Protein AF-A0A537EAM1-F1 (afdb_monomer)

Mean predicted aligned error: 13.0 Å

Radius of gyration: 18.08 Å; Cα contacts (8 Å, |Δi|>4): 143; chains: 1; bounding box: 55×41×39 Å

Sequence (142 aa):
MLQTSVRSLTVRDRILLHLATFELYETDHWSPTQVSQKGIAKAVGILQRHVPQYVRPMITEGLVEEHSSYIQGGKQHQKVYFLTSKGRVAAGWMRDNPKSQSSNKGNDHYGSAHATNAKTTAISAKKIRYTSRRAERASILR

Solvent-accessible surface area (backbone atoms only — not comparable to full-atom values): 8871 Å² total; per-residue (Å²): 133,90,81,71,68,74,86,51,52,49,68,63,54,42,47,43,54,55,39,68,74,48,69,85,48,75,83,48,88,47,32,62,54,57,39,19,47,66,27,41,13,66,74,55,73,50,60,46,89,52,37,62,71,54,49,51,58,35,36,76,73,48,28,31,47,80,48,79,36,33,30,70,97,52,95,54,72,39,62,31,47,44,56,31,76,61,23,44,52,54,34,50,52,50,70,77,38,64,78,70,42,66,78,70,92,82,68,91,76,86,80,73,88,80,84,84,80,87,87,83,92,75,77,76,77,72,70,70,73,76,64,60,71,69,55,62,64,68,69,75,78,120

Foldseek 3Di:
DDPLPLVLADLLLQLLLQLLVQQVQPPPQEGEPLQALVNSCVRSVHDSVCSCVNVVVCVVVQQKDWDFHHYVVHPGTGIGIHGDPNSNVVNVVCVVCVVVSHPDPDPPPPPDDDDDDDDDPDPPPPVPPPPPPVVVVVPVPD

Nearest PDB structures (foldseek):
  4em0-assembly1_B  TM=7.974E-01  e=2.196E-02  Staphylococcus aureus subsp. aureus MRSA252
  4zzl-assembly1_A  TM=6.398E-01  e=2.993E-02  Pseudomonas aeruginosa
  3r0a-assembly1_A  TM=4.994E-01  e=2.196E-02  Methanosarcina mazei
  6xjf-assembly3_C  TM=6.730E-01  e=1.694E-01  Pyrococcus furiosus DSM 3638
  4pql-assembly1_A  TM=4.985E-01  e=1.243E-01  Staphylococcus aureus

Structure (mmCIF, N/CA/C/O backbone):
data_AF-A0A537EAM1-F1
#
_entry.id   AF-A0A537EAM1-F1
#
loop_
_atom_site.group_PDB
_atom_site.id
_atom_site.type_symbol
_atom_site.label_atom_id
_atom_site.label_alt_id
_atom_site.label_comp_id
_atom_site.label_asym_id
_atom_site.label_entity_id
_atom_site.label_seq_id
_atom_site.pdbx_PDB_ins_code
_atom_site.Cartn_x
_atom_site.Cartn_y
_atom_site.Cartn_z
_atom_site.occupancy
_atom_site.B_iso_or_equiv
_atom_site.auth_seq_id
_atom_site.auth_comp_id
_atom_site.auth_asym_id
_atom_site.auth_atom_id
_atom_site.pdbx_PDB_model_num
ATOM 1 N N . MET A 1 1 ? -24.307 4.480 -13.959 1.00 30.66 1 MET A N 1
ATOM 2 C CA . MET A 1 1 ? -23.046 5.237 -13.786 1.00 30.66 1 MET A CA 1
ATOM 3 C C . MET A 1 1 ? -22.742 5.320 -12.296 1.00 30.66 1 MET A C 1
ATOM 5 O O . MET A 1 1 ? -23.463 6.005 -11.585 1.00 30.66 1 MET A O 1
ATOM 9 N N . LEU A 1 2 ? -21.761 4.565 -11.795 1.00 36.16 2 LEU A N 1
ATOM 10 C CA . LEU A 1 2 ? -21.419 4.541 -10.367 1.00 36.16 2 LEU A CA 1
ATOM 11 C C . LEU A 1 2 ? -20.526 5.743 -10.023 1.00 36.16 2 LEU A C 1
ATOM 13 O O . LEU A 1 2 ? -19.305 5.657 -10.093 1.00 36.16 2 LEU A O 1
ATOM 17 N N . GLN A 1 3 ? -21.132 6.876 -9.662 1.00 39.78 3 GLN A N 1
ATOM 18 C CA . GLN A 1 3 ? -20.435 7.947 -8.941 1.00 39.78 3 GLN A CA 1
ATOM 19 C C . GLN A 1 3 ? -20.462 7.627 -7.442 1.00 39.78 3 GLN A C 1
ATOM 21 O O . GLN A 1 3 ? -21.157 8.264 -6.655 1.00 39.78 3 GLN A O 1
ATOM 26 N N . THR A 1 4 ? -19.720 6.599 -7.033 1.00 46.31 4 THR A N 1
ATOM 27 C CA . THR A 1 4 ? -19.464 6.350 -5.613 1.00 46.31 4 THR A CA 1
ATOM 28 C C . THR A 1 4 ? -18.435 7.383 -5.177 1.00 46.31 4 THR A C 1
ATOM 30 O O . THR A 1 4 ? -17.289 7.360 -5.624 1.00 46.31 4 THR A O 1
ATOM 33 N N . SER A 1 5 ? -18.868 8.371 -4.399 1.00 50.50 5 SER A N 1
ATOM 34 C CA . SER A 1 5 ? -18.034 9.498 -3.986 1.00 50.50 5 SER A CA 1
ATOM 35 C C . SER A 1 5 ? -16.786 8.995 -3.248 1.00 50.50 5 SER A C 1
ATOM 37 O O . SER A 1 5 ? -16.840 8.666 -2.068 1.00 50.50 5 SER A O 1
ATOM 39 N N . VAL A 1 6 ? -15.639 8.982 -3.939 1.00 52.88 6 VAL A N 1
ATOM 40 C CA . VAL A 1 6 ? -14.291 8.631 -3.433 1.00 52.88 6 VAL A CA 1
ATOM 41 C C . VAL A 1 6 ? -13.914 9.421 -2.161 1.00 52.88 6 VAL A C 1
ATOM 43 O O . VAL A 1 6 ? -12.951 9.095 -1.472 1.00 52.88 6 VAL A O 1
ATOM 46 N N . ARG A 1 7 ? -14.692 10.457 -1.818 1.00 55.09 7 ARG A N 1
ATOM 47 C CA . ARG A 1 7 ? -14.477 11.371 -0.696 1.00 55.09 7 ARG A CA 1
ATOM 48 C C . ARG A 1 7 ? -14.783 10.809 0.696 1.00 55.09 7 ARG A C 1
ATOM 50 O O . ARG A 1 7 ? -14.433 11.488 1.655 1.00 55.09 7 ARG A O 1
ATOM 57 N N . SER A 1 8 ? -15.388 9.627 0.843 1.00 73.75 8 SER A N 1
ATOM 58 C CA . SER A 1 8 ? -15.602 9.024 2.177 1.00 73.75 8 SER A CA 1
ATOM 59 C C . SER A 1 8 ? -14.558 7.974 2.573 1.00 73.75 8 SER A C 1
ATOM 61 O O . SER A 1 8 ? -14.439 7.650 3.750 1.00 73.75 8 SER A O 1
ATOM 63 N N . LEU A 1 9 ? -13.788 7.462 1.612 1.00 84.62 9 LEU A N 1
ATOM 64 C CA . LEU A 1 9 ? -12.843 6.367 1.812 1.00 84.62 9 LEU A CA 1
ATOM 65 C C . LEU A 1 9 ? -11.614 6.780 2.625 1.00 84.62 9 LEU A C 1
ATOM 67 O O . LEU A 1 9 ? -10.975 7.782 2.296 1.00 84.62 9 LEU A O 1
ATOM 71 N N . THR A 1 10 ? -11.198 5.957 3.594 1.00 90.88 10 THR A N 1
ATOM 72 C CA . THR A 1 10 ? -9.913 6.157 4.285 1.00 90.88 10 THR A CA 1
ATOM 73 C C . THR A 1 10 ? -8.739 5.952 3.320 1.00 90.88 10 THR A C 1
ATOM 75 O O . THR A 1 10 ? -8.869 5.293 2.285 1.00 90.88 10 THR A O 1
ATOM 78 N N . VAL A 1 11 ? -7.555 6.491 3.636 1.00 92.19 11 VAL A N 1
ATOM 79 C CA . VAL A 1 11 ? -6.350 6.282 2.803 1.00 92.19 11 VAL A CA 1
ATOM 80 C C . VAL A 1 11 ? -6.055 4.790 2.628 1.00 92.19 11 VAL A C 1
ATOM 82 O O . VAL A 1 11 ? -5.775 4.337 1.520 1.00 92.19 11 VAL A O 1
ATOM 85 N N . ARG A 1 12 ? -6.155 4.027 3.718 1.00 94.50 12 ARG A N 1
ATOM 86 C CA . ARG A 1 12 ? -5.953 2.578 3.741 1.00 94.50 12 ARG A CA 1
ATOM 87 C C . ARG A 1 12 ? -6.890 1.862 2.769 1.00 94.50 12 ARG A C 1
ATOM 89 O O . ARG A 1 12 ? -6.443 1.025 1.989 1.00 94.50 12 ARG A O 1
ATOM 96 N N . ASP A 1 13 ? -8.164 2.228 2.790 1.00 93.88 13 ASP A N 1
ATOM 97 C CA . ASP A 1 13 ? -9.175 1.629 1.928 1.00 93.88 13 ASP A CA 1
ATOM 98 C C . ASP A 1 13 ? -8.914 1.930 0.451 1.00 93.88 13 ASP A C 1
ATOM 100 O O . ASP A 1 13 ? -8.990 1.043 -0.401 1.00 93.88 13 ASP A O 1
ATOM 104 N N . ARG A 1 14 ? -8.522 3.173 0.143 1.00 94.88 14 ARG A N 1
ATOM 105 C CA . ARG A 1 14 ? -8.113 3.550 -1.216 1.00 94.88 14 ARG A CA 1
ATOM 106 C C . ARG A 1 14 ? -6.900 2.746 -1.684 1.00 94.88 14 ARG A C 1
ATOM 108 O O . ARG A 1 14 ? -6.857 2.368 -2.850 1.00 94.88 14 ARG A O 1
ATOM 115 N N . ILE A 1 15 ? -5.942 2.450 -0.798 1.00 96.25 15 ILE A N 1
ATOM 116 C CA . ILE A 1 15 ? -4.786 1.596 -1.124 1.00 96.25 15 ILE A CA 1
ATOM 117 C C . ILE A 1 15 ? -5.242 0.172 -1.458 1.00 96.25 15 ILE A C 1
ATOM 119 O O . ILE A 1 15 ? -4.818 -0.354 -2.486 1.00 96.25 15 ILE A O 1
ATOM 123 N N . LEU A 1 16 ? -6.114 -0.441 -0.646 1.00 95.50 16 LEU A N 1
ATOM 124 C CA . LEU A 1 16 ? -6.643 -1.786 -0.925 1.00 95.50 16 LEU A CA 1
ATOM 125 C C . LEU A 1 16 ? -7.332 -1.845 -2.289 1.00 95.50 16 LEU A C 1
ATOM 127 O O . LEU A 1 16 ? -7.011 -2.695 -3.115 1.00 95.50 16 LEU A O 1
ATOM 131 N N . LEU A 1 17 ? -8.244 -0.906 -2.541 1.00 94.44 17 LEU A N 1
ATOM 132 C CA . LEU A 1 17 ? -9.010 -0.864 -3.783 1.00 94.44 17 LEU A CA 1
ATOM 133 C C . LEU A 1 17 ? -8.122 -0.622 -5.008 1.00 94.44 17 LEU A C 1
ATOM 135 O O . LEU A 1 17 ? -8.366 -1.224 -6.055 1.00 94.44 17 LEU A O 1
ATOM 139 N N . HIS A 1 18 ? -7.093 0.221 -4.874 1.00 96.00 18 HIS A N 1
ATOM 140 C CA . HIS A 1 18 ? -6.101 0.466 -5.921 1.00 96.00 18 HIS A CA 1
ATOM 141 C C . HIS A 1 18 ? -5.298 -0.798 -6.242 1.00 96.00 18 HIS A C 1
ATOM 143 O O . HIS A 1 18 ? -5.236 -1.209 -7.399 1.00 96.00 18 HIS A O 1
ATOM 149 N N . LEU A 1 19 ? -4.723 -1.453 -5.230 1.00 96.06 19 LEU A N 1
ATOM 150 C CA . LEU A 1 19 ? -3.902 -2.652 -5.430 1.00 96.06 19 LEU A CA 1
ATOM 151 C C . LEU A 1 19 ? -4.709 -3.840 -5.985 1.00 96.06 19 LEU A C 1
ATOM 153 O O . LEU A 1 19 ? -4.173 -4.610 -6.777 1.00 96.06 19 LEU A O 1
ATOM 157 N N . ALA A 1 20 ? -6.008 -3.928 -5.681 1.00 94.62 20 ALA A N 1
ATOM 158 C CA . ALA A 1 20 ? -6.931 -4.918 -6.253 1.00 94.62 20 ALA A CA 1
ATOM 159 C C . ALA A 1 20 ? -7.163 -4.774 -7.773 1.00 94.62 20 ALA A C 1
ATOM 161 O O . ALA A 1 20 ? -7.938 -5.528 -8.356 1.00 94.62 20 ALA A O 1
ATOM 162 N N . THR A 1 21 ? -6.571 -3.776 -8.436 1.00 94.06 21 THR A N 1
ATOM 163 C CA . THR A 1 21 ? -6.598 -3.660 -9.906 1.00 94.06 21 THR A CA 1
ATOM 164 C C . THR A 1 21 ? -5.367 -4.276 -10.581 1.00 94.06 21 THR A C 1
ATOM 166 O O . THR A 1 21 ? -5.331 -4.361 -11.805 1.00 94.06 21 THR A O 1
ATOM 169 N N . PHE A 1 22 ? -4.382 -4.747 -9.802 1.00 92.06 22 PHE A N 1
ATOM 170 C CA . PHE A 1 22 ? -3.091 -5.246 -10.300 1.00 92.06 22 PHE A CA 1
ATOM 171 C C . PHE A 1 22 ? -2.805 -6.713 -9.949 1.00 92.06 22 PHE A C 1
ATOM 173 O O . PHE A 1 22 ? -1.657 -7.141 -10.015 1.00 92.06 22 PHE A O 1
ATOM 180 N N . GLU A 1 23 ? -3.825 -7.494 -9.592 1.00 81.69 23 GLU A N 1
ATOM 181 C CA . GLU A 1 23 ? -3.664 -8.886 -9.132 1.00 81.69 23 GLU A CA 1
ATOM 182 C C . GLU A 1 23 ? -2.970 -9.789 -10.165 1.00 81.69 23 GLU A C 1
ATOM 184 O O . GLU A 1 23 ? -2.203 -10.671 -9.797 1.0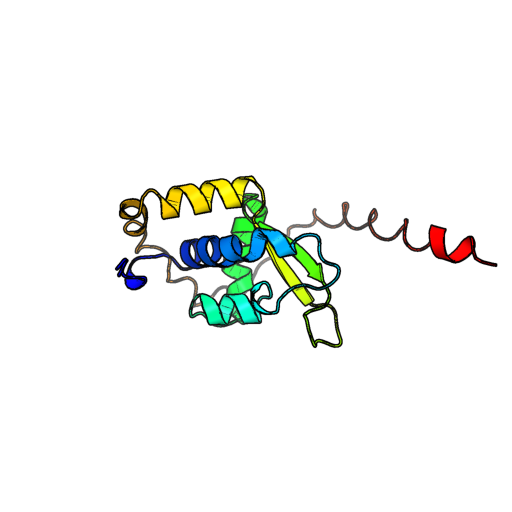0 81.69 23 GLU A O 1
ATOM 189 N N . LEU A 1 24 ? -3.176 -9.530 -11.459 1.00 81.56 24 LEU A N 1
ATOM 190 C CA . LEU A 1 24 ? -2.581 -10.320 -12.543 1.00 81.56 24 LEU A CA 1
ATOM 191 C C . LEU A 1 24 ? -1.074 -10.073 -12.743 1.00 81.56 24 LEU A C 1
ATOM 193 O O . LEU A 1 24 ? -0.428 -10.863 -13.416 1.00 81.56 24 LEU A O 1
ATOM 197 N N . TYR A 1 25 ? -0.511 -9.007 -12.162 1.00 81.62 25 TYR A N 1
ATOM 198 C CA . TYR A 1 25 ? 0.897 -8.622 -12.348 1.00 81.62 25 TYR A CA 1
ATOM 199 C C . TYR A 1 25 ? 1.838 -9.173 -11.264 1.00 81.62 25 TYR A C 1
ATOM 201 O O . TYR A 1 25 ? 3.038 -8.901 -11.296 1.00 81.62 25 TYR A O 1
ATOM 209 N N . GLU A 1 26 ? 1.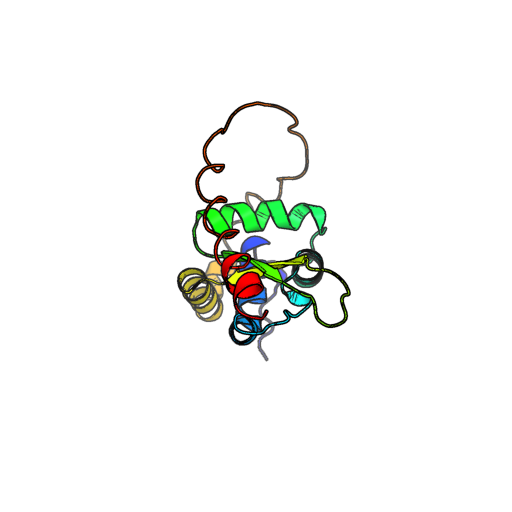319 -9.908 -10.275 1.00 68.25 26 GLU A N 1
ATOM 210 C CA . GLU A 1 26 ? 2.113 -10.453 -9.160 1.00 68.25 26 GLU A CA 1
ATOM 211 C C . GLU A 1 26 ? 3.162 -11.476 -9.646 1.00 68.25 26 GLU A C 1
ATOM 213 O O . GLU A 1 26 ? 4.241 -11.593 -9.069 1.00 68.25 26 GLU A O 1
ATOM 218 N N . THR A 1 27 ? 2.875 -12.187 -10.742 1.00 69.62 27 THR A N 1
ATOM 219 C CA . THR A 1 27 ? 3.726 -13.258 -11.289 1.00 69.62 27 THR A CA 1
ATOM 220 C C . THR A 1 27 ? 4.745 -12.794 -12.331 1.00 69.62 27 THR A C 1
ATOM 222 O O . THR A 1 27 ? 5.543 -13.604 -12.807 1.00 69.62 27 THR A O 1
ATOM 225 N N . ASP A 1 28 ? 4.731 -11.515 -12.705 1.00 72.50 28 ASP A N 1
ATOM 226 C CA . ASP A 1 28 ? 5.568 -10.998 -13.784 1.00 72.50 28 ASP A CA 1
ATOM 227 C C . ASP A 1 28 ? 6.988 -10.653 -13.315 1.00 72.50 28 ASP A C 1
ATOM 229 O O . ASP A 1 28 ? 7.229 -10.215 -12.190 1.00 72.50 28 ASP A O 1
ATOM 233 N N . HIS A 1 29 ? 7.965 -10.798 -14.218 1.00 74.88 29 HIS A N 1
ATOM 234 C CA . HIS A 1 29 ? 9.362 -10.426 -13.943 1.00 74.88 29 HIS A CA 1
ATOM 235 C C . HIS A 1 29 ? 9.548 -8.914 -13.705 1.00 74.88 29 HIS A C 1
ATOM 237 O O . HIS A 1 29 ? 10.538 -8.477 -13.116 1.00 74.88 29 HIS A O 1
ATOM 243 N N . TRP A 1 30 ? 8.602 -8.113 -14.189 1.00 86.19 30 TRP A N 1
ATOM 244 C CA . TRP A 1 30 ? 8.558 -6.667 -14.054 1.00 86.19 30 TRP A CA 1
ATOM 245 C C . TRP A 1 30 ? 7.193 -6.262 -13.508 1.00 86.19 30 TRP A C 1
ATOM 247 O O . TRP A 1 30 ? 6.179 -6.874 -13.814 1.00 86.19 30 TRP A O 1
ATOM 257 N N . SER A 1 31 ? 7.162 -5.209 -12.700 1.00 90.38 31 SER A N 1
ATOM 258 C CA . SER A 1 31 ? 5.942 -4.724 -12.065 1.00 90.38 31 SER A CA 1
ATOM 259 C C . SER A 1 31 ? 5.552 -3.340 -12.594 1.00 90.38 31 SER A C 1
ATOM 261 O O . SER A 1 31 ? 6.421 -2.517 -12.920 1.00 90.38 31 SER A O 1
ATOM 263 N N . PRO A 1 32 ? 4.247 -3.030 -12.664 1.00 92.06 32 PRO A N 1
ATOM 264 C CA . PRO A 1 32 ? 3.790 -1.707 -13.064 1.00 92.06 32 PRO A CA 1
ATOM 265 C C . PRO A 1 32 ? 4.223 -0.644 -12.046 1.00 92.06 32 PRO A C 1
ATOM 267 O O . PRO A 1 32 ? 4.328 -0.889 -10.844 1.00 92.06 32 PRO A O 1
ATOM 270 N N . THR A 1 33 ? 4.430 0.595 -12.500 1.00 92.69 33 THR A N 1
ATOM 271 C CA . THR A 1 33 ? 4.799 1.701 -11.591 1.00 92.69 33 THR A CA 1
ATOM 272 C C . THR A 1 33 ? 3.728 1.931 -10.518 1.00 92.69 33 THR A C 1
ATOM 274 O O . THR A 1 33 ? 4.032 2.378 -9.414 1.00 92.69 33 THR A O 1
ATOM 277 N N . GLN A 1 34 ? 2.475 1.610 -10.822 1.00 95.38 34 GLN A N 1
ATOM 278 C CA . GLN A 1 34 ? 1.295 1.820 -9.996 1.00 95.38 34 GLN A CA 1
ATOM 279 C C . GLN A 1 34 ? 1.333 1.039 -8.676 1.00 95.38 34 GLN A C 1
ATOM 281 O O . GLN A 1 34 ? 0.748 1.512 -7.705 1.00 95.38 34 GLN A O 1
ATOM 286 N N . VAL A 1 35 ? 2.060 -0.082 -8.608 1.00 95.75 35 VAL A N 1
ATOM 287 C CA . VAL A 1 35 ? 2.238 -0.864 -7.369 1.00 95.75 35 VAL A CA 1
ATOM 288 C C . VAL A 1 35 ? 3.459 -0.431 -6.548 1.00 95.75 35 VAL A C 1
ATOM 290 O O . VAL A 1 35 ? 3.693 -0.945 -5.459 1.00 95.75 35 VAL A O 1
ATOM 293 N N . SER A 1 36 ? 4.250 0.531 -7.033 1.00 95.81 36 SER A N 1
ATOM 294 C CA . SER A 1 36 ? 5.343 1.139 -6.261 1.00 95.81 36 SER A CA 1
ATOM 295 C C . SER A 1 36 ? 4.824 2.171 -5.254 1.00 95.81 36 SER A C 1
ATOM 297 O O . SER A 1 36 ? 3.711 2.679 -5.391 1.00 95.81 36 SER A O 1
ATOM 299 N N . GLN A 1 37 ? 5.664 2.595 -4.299 1.00 95.88 37 GLN A N 1
ATOM 300 C CA . GLN A 1 37 ? 5.305 3.696 -3.386 1.00 95.88 37 GLN A CA 1
ATOM 301 C C . GLN A 1 37 ? 4.887 4.965 -4.140 1.00 95.88 37 GLN A C 1
ATOM 303 O O . GLN A 1 37 ? 3.897 5.598 -3.785 1.00 95.88 37 GLN A O 1
ATOM 308 N N . LYS A 1 38 ? 5.618 5.335 -5.199 1.00 95.31 38 LYS A N 1
ATOM 309 C CA . LYS A 1 38 ? 5.303 6.514 -6.019 1.00 95.31 38 LYS A CA 1
ATOM 310 C C . LYS A 1 38 ? 3.943 6.369 -6.709 1.00 95.31 38 LYS A C 1
ATOM 312 O O . LYS A 1 38 ? 3.166 7.321 -6.739 1.00 95.31 38 LYS A O 1
ATOM 317 N N . GLY A 1 39 ? 3.664 5.188 -7.258 1.00 95.81 39 GLY A N 1
ATOM 318 C CA . GLY A 1 39 ? 2.406 4.886 -7.939 1.00 95.81 39 GLY A CA 1
ATOM 319 C C . GLY A 1 39 ? 1.207 4.919 -7.000 1.00 95.81 39 GLY A C 1
ATOM 320 O O . GLY A 1 39 ? 0.235 5.618 -7.280 1.00 95.81 39 GLY A O 1
ATOM 321 N N . ILE A 1 40 ? 1.322 4.243 -5.856 1.00 97.06 40 ILE A N 1
ATOM 322 C CA . ILE A 1 40 ? 0.294 4.216 -4.811 1.00 97.06 40 ILE A CA 1
ATOM 323 C C . ILE A 1 40 ? -0.001 5.633 -4.323 1.00 97.06 40 ILE A C 1
ATOM 325 O O . ILE A 1 40 ? -1.158 6.037 -4.291 1.00 97.06 40 ILE A O 1
ATOM 329 N N . ALA A 1 41 ? 1.035 6.416 -4.006 1.00 95.75 41 ALA A N 1
ATOM 330 C CA . ALA A 1 41 ? 0.892 7.794 -3.539 1.00 95.75 41 ALA A CA 1
ATOM 331 C C . ALA A 1 41 ? 0.063 8.653 -4.500 1.00 95.75 41 ALA A C 1
ATOM 333 O O . ALA A 1 41 ? -0.885 9.323 -4.086 1.00 95.75 41 ALA A O 1
ATOM 334 N N . LYS A 1 42 ? 0.395 8.575 -5.797 1.00 95.94 42 LYS A N 1
ATOM 335 C CA . LYS A 1 42 ? -0.320 9.281 -6.862 1.00 95.94 42 LYS A CA 1
ATOM 336 C C . LYS A 1 42 ? -1.774 8.821 -6.965 1.00 95.94 42 LYS A C 1
ATOM 338 O O . LYS A 1 42 ? -2.653 9.661 -7.118 1.00 95.94 42 LYS A O 1
ATOM 343 N N . ALA A 1 43 ? -2.024 7.516 -6.880 1.00 94.38 43 ALA A N 1
ATOM 344 C CA . ALA A 1 43 ? -3.360 6.951 -7.029 1.00 94.38 43 ALA A CA 1
ATOM 345 C C . ALA A 1 43 ? -4.294 7.293 -5.860 1.00 94.38 43 ALA A C 1
ATOM 347 O O . ALA A 1 43 ? -5.466 7.586 -6.07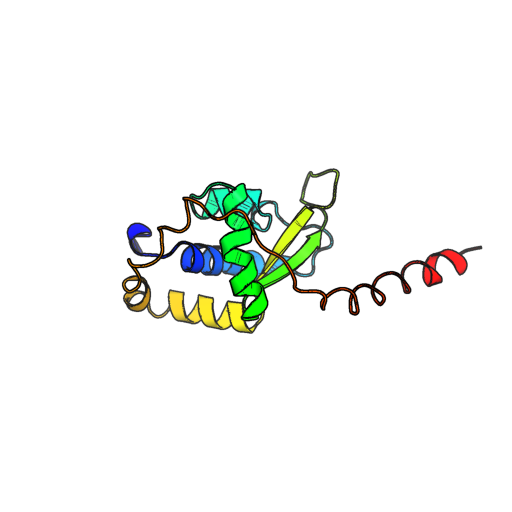6 1.00 94.38 43 ALA A O 1
ATOM 348 N N . VAL A 1 44 ? -3.781 7.293 -4.624 1.00 93.69 44 VAL A N 1
ATOM 349 C CA . VAL A 1 44 ? -4.606 7.503 -3.420 1.00 93.69 44 VAL A CA 1
ATOM 350 C C . VAL A 1 44 ? -4.573 8.938 -2.891 1.00 93.69 44 VAL A C 1
ATOM 352 O O . VAL A 1 44 ? -5.238 9.229 -1.894 1.00 93.69 44 VAL A O 1
ATOM 355 N N . GLY A 1 45 ? -3.830 9.835 -3.547 1.00 93.06 45 GLY A N 1
ATOM 356 C CA . GLY A 1 45 ? -3.793 11.265 -3.235 1.00 93.06 45 GLY A CA 1
ATOM 357 C C . GLY A 1 45 ? -3.037 11.606 -1.951 1.00 93.06 45 GLY A C 1
ATOM 358 O O . GLY A 1 45 ? -3.491 12.450 -1.185 1.00 93.06 45 GLY A O 1
ATOM 359 N N . ILE A 1 46 ? -1.905 10.944 -1.691 1.00 92.94 46 ILE A N 1
ATOM 360 C CA . ILE A 1 46 ? -1.036 11.233 -0.536 1.00 92.94 46 ILE A CA 1
ATOM 361 C C . ILE A 1 46 ? 0.407 11.479 -0.974 1.00 92.94 46 ILE A C 1
ATOM 363 O O . ILE A 1 46 ? 0.810 11.158 -2.089 1.00 92.94 46 ILE A O 1
ATOM 367 N N . LEU A 1 47 ? 1.225 12.014 -0.070 1.00 94.31 47 LEU A N 1
ATOM 368 C CA . LEU A 1 47 ? 2.657 12.170 -0.309 1.00 94.31 47 LEU A CA 1
ATOM 369 C C . LEU A 1 47 ? 3.362 10.808 -0.263 1.00 94.31 47 LEU A C 1
ATOM 371 O O . LEU A 1 47 ? 3.123 10.012 0.643 1.00 94.31 47 LEU A O 1
ATOM 375 N N . GLN A 1 48 ? 4.292 10.567 -1.194 1.00 94.31 48 GLN A N 1
ATOM 376 C CA . GLN A 1 48 ? 5.014 9.290 -1.307 1.00 94.31 48 GLN A CA 1
ATOM 377 C C . GLN A 1 48 ? 5.681 8.856 0.002 1.00 94.31 48 GLN A C 1
ATOM 379 O O . GLN A 1 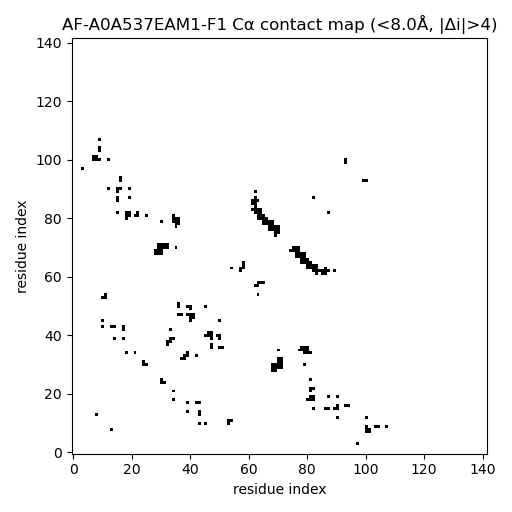48 ? 5.591 7.689 0.375 1.00 94.31 48 GLN A O 1
ATOM 384 N N . ARG A 1 49 ? 6.284 9.797 0.740 1.00 94.75 49 ARG A N 1
ATOM 385 C CA . ARG A 1 49 ? 6.918 9.522 2.040 1.00 94.75 49 ARG A CA 1
ATOM 386 C C . ARG A 1 49 ? 5.954 8.961 3.098 1.00 94.75 49 ARG A C 1
ATOM 388 O O . ARG A 1 49 ? 6.420 8.348 4.049 1.00 94.75 49 ARG A O 1
ATOM 395 N N . HIS A 1 50 ? 4.640 9.152 2.941 1.00 94.88 50 HIS A N 1
ATOM 396 C CA . HIS A 1 50 ? 3.628 8.631 3.863 1.00 94.88 50 HIS A CA 1
ATOM 397 C C . HIS A 1 50 ? 3.137 7.234 3.467 1.00 94.88 50 HIS A C 1
ATOM 399 O O . HIS A 1 50 ? 2.540 6.558 4.294 1.00 94.88 50 HIS A O 1
ATOM 405 N N . VAL A 1 51 ? 3.407 6.745 2.252 1.00 95.69 51 VAL A N 1
ATOM 406 C CA . VAL A 1 51 ? 2.971 5.396 1.840 1.00 95.69 51 VAL A CA 1
ATOM 407 C C . VAL A 1 51 ? 3.460 4.304 2.801 1.00 95.69 51 VAL A C 1
ATOM 409 O O . VAL A 1 51 ? 2.621 3.512 3.235 1.00 95.69 51 VAL A O 1
ATOM 412 N N . PRO A 1 52 ? 4.746 4.272 3.224 1.00 96.19 52 PRO A N 1
ATOM 413 C CA . PRO A 1 52 ? 5.236 3.291 4.195 1.00 96.19 52 PRO A CA 1
ATOM 414 C C . PRO A 1 52 ? 4.422 3.224 5.493 1.00 96.19 52 PRO A C 1
ATOM 416 O O . PRO A 1 52 ? 4.295 2.149 6.072 1.00 96.19 52 PRO A O 1
ATOM 419 N N . GLN A 1 53 ? 3.870 4.351 5.945 1.00 95.25 53 GLN A N 1
ATOM 420 C CA . GLN A 1 53 ? 3.088 4.443 7.177 1.00 95.25 53 GLN A CA 1
ATOM 421 C C . GLN A 1 53 ? 1.772 3.662 7.095 1.00 95.25 53 GLN A C 1
ATOM 423 O O . GLN A 1 53 ? 1.342 3.103 8.097 1.00 95.25 53 GLN A O 1
ATOM 428 N N . TYR A 1 54 ? 1.164 3.584 5.910 1.00 96.12 54 TYR A N 1
ATOM 429 C CA . TYR A 1 54 ? -0.077 2.841 5.692 1.00 96.12 54 TYR A CA 1
ATOM 430 C C . TYR A 1 54 ? 0.184 1.380 5.319 1.00 96.12 54 TYR A C 1
ATOM 432 O O . TYR A 1 54 ? -0.465 0.485 5.852 1.00 96.12 54 TYR A O 1
ATOM 440 N N . VAL A 1 55 ? 1.166 1.109 4.449 1.00 96.31 55 VAL A N 1
ATOM 441 C CA . VAL A 1 55 ? 1.415 -0.265 3.972 1.00 96.31 55 VAL A CA 1
ATOM 442 C C . VAL A 1 55 ? 2.063 -1.156 5.033 1.00 96.31 55 VAL A C 1
ATOM 444 O O . VAL A 1 55 ? 1.799 -2.350 5.045 1.00 96.31 55 VAL A O 1
ATOM 447 N N . ARG A 1 56 ? 2.868 -0.615 5.964 1.00 96.75 56 ARG A N 1
ATOM 448 C CA . ARG A 1 56 ? 3.511 -1.424 7.021 1.00 96.75 56 ARG A CA 1
ATOM 449 C C . ARG A 1 56 ? 2.495 -2.121 7.940 1.00 96.75 56 ARG A C 1
ATOM 451 O O . ARG A 1 56 ? 2.609 -3.336 8.076 1.00 96.75 56 ARG A O 1
ATOM 458 N N . PRO A 1 57 ? 1.495 -1.429 8.525 1.00 96.44 57 PRO A N 1
ATOM 459 C CA . PRO A 1 57 ? 0.413 -2.097 9.247 1.00 96.44 57 PRO A CA 1
ATOM 460 C C . PRO A 1 57 ? -0.327 -3.127 8.390 1.00 96.44 57 PRO A C 1
ATOM 462 O O . PRO A 1 57 ? -0.548 -4.244 8.840 1.00 96.44 57 PRO A O 1
ATOM 465 N N . MET A 1 58 ? -0.632 -2.803 7.128 1.00 97.25 58 MET A N 1
ATOM 466 C CA . MET A 1 58 ? -1.331 -3.721 6.217 1.00 97.25 58 MET A CA 1
ATOM 467 C C . MET A 1 58 ? -0.522 -4.994 5.918 1.00 97.25 58 MET A C 1
ATOM 469 O O . MET A 1 58 ? -1.114 -6.059 5.747 1.00 97.25 58 MET A O 1
ATOM 473 N N . ILE A 1 59 ? 0.812 -4.903 5.891 1.00 97.44 59 ILE A N 1
ATOM 474 C CA . ILE A 1 59 ? 1.712 -6.059 5.786 1.00 97.44 59 ILE A CA 1
ATOM 475 C C . ILE A 1 59 ? 1.666 -6.897 7.064 1.00 97.44 59 ILE A C 1
ATOM 477 O O . ILE A 1 59 ? 1.497 -8.111 6.991 1.00 97.44 59 ILE A O 1
ATOM 481 N N . THR A 1 60 ? 1.754 -6.265 8.238 1.00 96.94 60 THR A N 1
ATOM 482 C CA . THR A 1 60 ? 1.639 -6.961 9.533 1.00 96.94 60 THR A CA 1
ATOM 483 C C . THR A 1 60 ? 0.295 -7.677 9.680 1.00 96.94 60 THR A C 1
ATOM 485 O O . THR A 1 60 ? 0.234 -8.791 10.188 1.00 96.94 60 THR A O 1
ATOM 488 N N . GLU A 1 61 ? -0.785 -7.070 9.191 1.00 95.50 61 GLU A N 1
ATOM 489 C CA . GLU A 1 61 ? -2.126 -7.660 9.179 1.00 95.50 61 GLU A CA 1
ATOM 490 C C . GLU A 1 61 ? -2.315 -8.748 8.104 1.00 95.50 61 GLU A C 1
ATOM 492 O O . GLU A 1 61 ? -3.365 -9.402 8.057 1.00 95.50 61 GLU A O 1
ATOM 497 N N . GLY A 1 62 ? -1.320 -8.948 7.236 1.00 97.44 62 GLY A N 1
ATOM 498 C CA . GLY A 1 62 ? -1.330 -9.936 6.163 1.00 97.44 62 GLY A CA 1
ATOM 499 C C . GLY A 1 62 ? -2.255 -9.584 5.001 1.00 97.44 62 GLY A C 1
ATOM 500 O O . GLY A 1 62 ? -2.703 -10.492 4.310 1.00 97.44 62 GLY A O 1
ATOM 501 N N . LEU A 1 63 ? -2.588 -8.307 4.797 1.00 97.38 63 LEU A N 1
ATOM 502 C CA . LEU A 1 63 ? -3.402 -7.832 3.667 1.00 97.38 63 LEU A CA 1
ATOM 503 C C . LEU A 1 63 ? -2.553 -7.491 2.440 1.00 97.38 63 LEU A C 1
ATOM 505 O O . LEU A 1 63 ? -3.010 -7.640 1.311 1.00 97.38 63 LEU A O 1
ATOM 509 N N . VAL A 1 64 ? -1.332 -7.017 2.670 1.00 97.56 64 VAL A N 1
ATOM 510 C CA . VAL A 1 64 ? -0.387 -6.596 1.633 1.00 97.56 64 VAL A CA 1
ATOM 511 C C . VAL A 1 64 ? 0.915 -7.361 1.805 1.00 97.56 64 VAL A C 1
ATOM 513 O O . VAL A 1 64 ? 1.325 -7.666 2.920 1.00 97.56 64 VAL A O 1
ATOM 516 N N . GLU A 1 65 ? 1.592 -7.627 0.703 1.00 96.31 65 GLU A N 1
ATOM 517 C CA . GLU A 1 65 ? 2.965 -8.118 0.677 1.00 96.31 65 GLU A CA 1
ATOM 518 C C . GLU A 1 65 ? 3.885 -7.120 -0.035 1.00 96.31 65 GLU A C 1
ATOM 520 O O . GLU A 1 65 ? 3.445 -6.348 -0.887 1.00 96.31 65 GLU A O 1
ATOM 525 N N . GLU A 1 66 ? 5.161 -7.093 0.365 1.00 96.00 66 GLU A N 1
ATOM 526 C CA . GLU A 1 66 ? 6.195 -6.226 -0.210 1.00 96.00 66 GLU A CA 1
ATOM 527 C C . GLU A 1 66 ? 7.242 -7.076 -0.933 1.00 96.00 66 GLU A C 1
ATOM 529 O O . GLU A 1 66 ? 7.838 -7.969 -0.328 1.00 96.00 66 GLU A O 1
ATOM 534 N N . HIS A 1 67 ? 7.535 -6.721 -2.186 1.00 91.50 67 HIS A N 1
ATOM 535 C CA . HIS A 1 67 ? 8.594 -7.332 -2.992 1.00 91.50 67 HIS A CA 1
ATOM 536 C C . HIS A 1 67 ? 9.565 -6.285 -3.534 1.00 91.50 67 HIS A C 1
ATOM 538 O O . HIS A 1 67 ? 9.275 -5.088 -3.568 1.00 91.50 67 HIS A O 1
ATOM 544 N N . SER A 1 68 ? 10.727 -6.743 -3.998 1.00 92.06 68 SER A N 1
ATOM 545 C CA . SER A 1 68 ? 11.680 -5.926 -4.753 1.00 92.06 68 SER A CA 1
ATOM 546 C C . SER A 1 68 ? 11.633 -6.329 -6.225 1.00 92.06 68 SER A C 1
ATOM 548 O O . SER A 1 68 ? 12.090 -7.415 -6.570 1.00 92.06 68 SER A O 1
ATOM 550 N N . SER A 1 69 ? 11.128 -5.458 -7.098 1.00 89.94 69 SER A N 1
ATOM 551 C CA . SER A 1 69 ? 10.889 -5.770 -8.516 1.00 89.94 69 SER A CA 1
ATOM 552 C C . SER A 1 69 ? 11.398 -4.668 -9.444 1.00 89.94 69 SER A C 1
ATOM 554 O O . SER A 1 69 ? 11.513 -3.508 -9.036 1.00 89.94 69 SER A O 1
ATOM 556 N N . TYR A 1 70 ? 11.725 -5.024 -10.688 1.00 91.00 70 TYR A N 1
ATOM 557 C CA . TYR A 1 70 ? 11.964 -4.033 -11.732 1.00 91.00 70 TYR A CA 1
ATOM 558 C C . TYR A 1 70 ? 10.652 -3.333 -12.061 1.00 91.00 70 TYR A C 1
ATOM 560 O O . TYR A 1 70 ? 9.645 -3.979 -12.329 1.00 91.00 70 TYR A O 1
ATOM 568 N N . ILE A 1 71 ? 10.665 -2.005 -12.075 1.00 89.62 71 ILE A N 1
ATOM 569 C CA . ILE A 1 71 ? 9.523 -1.241 -12.574 1.00 89.62 71 ILE A CA 1
ATOM 570 C C . ILE A 1 71 ? 9.606 -1.168 -14.095 1.00 89.62 71 ILE A C 1
ATOM 572 O O . ILE A 1 71 ? 10.691 -0.946 -14.632 1.00 89.62 71 ILE A O 1
ATOM 576 N N . GLN A 1 72 ? 8.475 -1.306 -14.789 1.00 82.88 72 GLN A N 1
ATOM 577 C CA . GLN A 1 72 ? 8.413 -1.142 -16.243 1.00 82.88 72 GLN A CA 1
ATOM 578 C C . GLN A 1 72 ? 9.055 0.190 -16.682 1.00 82.88 72 GLN A C 1
ATOM 580 O O . GLN A 1 72 ? 8.674 1.261 -16.208 1.00 82.88 72 GLN A O 1
ATOM 585 N N . GLY A 1 73 ? 10.055 0.122 -17.567 1.00 81.12 73 GLY A N 1
ATOM 586 C CA . GLY A 1 73 ? 10.821 1.289 -18.033 1.00 81.12 73 GLY A CA 1
ATOM 587 C C . GLY A 1 73 ? 11.855 1.834 -17.033 1.00 81.12 73 GLY A C 1
ATOM 588 O O . GLY A 1 73 ? 12.542 2.813 -17.322 1.00 81.12 73 GLY A O 1
ATOM 589 N N . GLY A 1 74 ? 11.986 1.217 -15.859 1.00 80.12 74 GLY A N 1
ATOM 590 C CA . GLY A 1 74 ? 12.977 1.552 -14.844 1.00 80.12 74 GLY A CA 1
ATOM 591 C C . GLY A 1 74 ? 14.291 0.792 -15.028 1.00 80.12 74 GLY A C 1
ATOM 592 O O . GLY A 1 74 ? 14.322 -0.334 -15.511 1.00 80.12 74 GLY A O 1
ATOM 593 N N . LYS A 1 75 ? 15.394 1.404 -14.583 1.00 80.69 75 LYS A N 1
ATOM 594 C CA . LYS A 1 75 ? 16.738 0.795 -14.621 1.00 80.69 75 LYS A CA 1
ATOM 595 C C . LYS A 1 75 ? 17.113 0.044 -13.338 1.00 80.69 75 LYS A C 1
ATOM 597 O O . LYS A 1 75 ? 18.157 -0.595 -13.285 1.00 80.69 75 LYS A O 1
ATOM 602 N N . GLN A 1 76 ? 16.305 0.164 -12.286 1.00 86.88 76 GLN A N 1
ATOM 603 C CA . GLN A 1 76 ? 16.616 -0.340 -10.948 1.00 86.88 76 GLN A CA 1
ATOM 604 C C . GLN A 1 76 ? 15.394 -0.988 -10.300 1.00 86.88 76 GLN A C 1
ATOM 606 O O . GLN A 1 76 ? 14.253 -0.604 -10.579 1.00 86.88 76 GLN A O 1
ATOM 611 N N . HIS A 1 77 ? 15.658 -1.938 -9.402 1.00 87.69 77 HIS A N 1
ATOM 612 C CA . HIS A 1 77 ? 14.632 -2.529 -8.555 1.00 87.69 77 HIS A CA 1
ATOM 613 C C . HIS A 1 77 ? 14.071 -1.500 -7.571 1.00 87.69 77 HIS A C 1
ATOM 615 O O . HIS A 1 77 ? 14.807 -0.696 -6.998 1.00 87.69 77 HIS A O 1
ATOM 621 N N . GLN A 1 78 ? 12.764 -1.564 -7.341 1.00 92.06 78 GLN A N 1
ATOM 622 C CA . GLN A 1 78 ? 12.060 -0.765 -6.346 1.00 92.06 78 GLN A CA 1
ATOM 623 C C . GLN A 1 78 ? 11.157 -1.656 -5.497 1.00 92.06 78 GLN A C 1
ATOM 625 O O . GLN A 1 78 ? 10.802 -2.769 -5.887 1.00 92.06 78 GLN A O 1
ATOM 630 N N . LYS A 1 79 ? 10.763 -1.133 -4.334 1.00 93.62 79 LYS A N 1
ATOM 631 C CA . LYS A 1 79 ? 9.728 -1.753 -3.508 1.00 93.62 79 LYS A CA 1
ATOM 632 C C . LYS A 1 79 ? 8.374 -1.637 -4.196 1.00 93.62 79 LYS A C 1
ATOM 634 O O . LYS A 1 79 ? 7.948 -0.527 -4.535 1.00 93.62 79 LYS A O 1
ATOM 639 N N . VAL A 1 80 ? 7.714 -2.774 -4.351 1.00 95.50 80 VAL A N 1
ATOM 640 C CA . VAL A 1 80 ? 6.365 -2.908 -4.900 1.00 95.50 80 VAL A CA 1
ATOM 641 C C . VAL A 1 80 ? 5.471 -3.636 -3.911 1.00 95.50 80 VAL A C 1
ATOM 643 O O . VAL A 1 80 ? 5.965 -4.389 -3.071 1.00 95.50 80 VAL A O 1
ATOM 646 N N . TYR A 1 81 ? 4.170 -3.384 -4.004 1.00 97.06 81 TYR A N 1
ATOM 647 C CA . TYR A 1 81 ? 3.179 -3.888 -3.065 1.00 97.06 81 TYR A CA 1
ATOM 648 C C . TYR A 1 81 ? 2.037 -4.563 -3.809 1.00 97.06 81 TYR A C 1
ATOM 650 O O . TYR A 1 81 ? 1.467 -3.968 -4.719 1.00 97.06 81 TYR A O 1
ATOM 658 N N . PHE A 1 82 ? 1.674 -5.766 -3.382 1.00 97.00 82 PHE A N 1
ATOM 659 C CA . PHE A 1 82 ? 0.548 -6.519 -3.931 1.00 97.00 82 PHE A CA 1
ATOM 660 C C . PHE A 1 82 ? -0.381 -6.976 -2.809 1.00 97.00 82 PHE A C 1
ATOM 662 O O . PHE A 1 82 ? 0.011 -7.015 -1.639 1.00 97.00 82 PHE A O 1
ATOM 669 N N . LEU A 1 83 ? -1.639 -7.259 -3.147 1.00 96.62 83 LEU A N 1
ATOM 670 C CA . LEU A 1 83 ? -2.576 -7.830 -2.186 1.00 96.62 83 LEU A CA 1
ATOM 671 C C . LEU A 1 83 ? -2.289 -9.313 -2.001 1.00 96.62 83 LEU A C 1
ATOM 673 O O . LEU A 1 83 ? -2.167 -10.048 -2.973 1.00 96.62 83 LEU A O 1
ATOM 677 N N . THR A 1 84 ? -2.307 -9.767 -0.754 1.00 96.75 84 THR A N 1
ATOM 678 C CA . THR A 1 84 ? -2.401 -11.200 -0.463 1.00 96.75 84 THR A CA 1
ATOM 679 C C . THR A 1 84 ? -3.817 -11.700 -0.770 1.00 96.75 84 THR A C 1
ATOM 681 O O . THR A 1 84 ? -4.750 -10.909 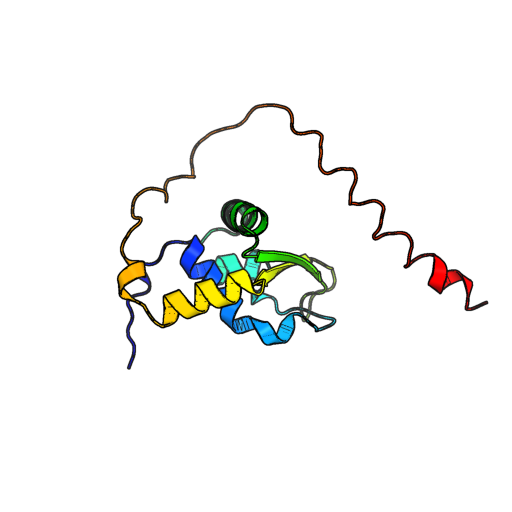-0.933 1.00 96.75 84 THR A O 1
ATOM 684 N N . SER A 1 85 ? -4.045 -13.016 -0.718 1.00 95.69 85 SER A N 1
ATOM 685 C CA . SER A 1 85 ? -5.406 -13.575 -0.798 1.00 95.69 85 SER A CA 1
ATOM 686 C C . SER A 1 85 ? -6.367 -12.962 0.231 1.00 95.69 85 SER A C 1
ATOM 688 O O . SER A 1 85 ? -7.515 -12.675 -0.098 1.00 95.69 85 SER A O 1
ATOM 690 N N . LYS A 1 86 ? -5.894 -12.682 1.454 1.00 96.44 86 LYS A N 1
ATOM 691 C CA . LYS A 1 86 ? -6.693 -12.006 2.490 1.00 96.44 86 LYS A CA 1
ATOM 692 C C . LYS A 1 86 ? -7.012 -10.560 2.096 1.00 96.44 86 LYS A C 1
ATOM 694 O O . LYS A 1 86 ? -8.140 -10.108 2.282 1.00 96.44 86 LYS A O 1
ATOM 699 N N . GLY A 1 87 ? -6.035 -9.844 1.536 1.00 96.69 87 GLY A N 1
ATOM 700 C CA . GLY A 1 87 ? -6.219 -8.488 1.019 1.00 96.69 87 GLY A CA 1
ATOM 701 C C . GLY A 1 87 ? -7.251 -8.414 -0.104 1.00 96.69 87 GLY A C 1
ATOM 702 O O . GLY A 1 87 ? -8.096 -7.522 -0.090 1.00 96.69 87 GLY A O 1
ATOM 703 N N . ARG A 1 88 ? -7.226 -9.379 -1.032 1.00 95.31 88 ARG A N 1
ATOM 704 C CA . ARG A 1 88 ? -8.184 -9.476 -2.145 1.00 95.31 88 ARG A CA 1
ATOM 705 C C . ARG A 1 88 ? -9.617 -9.663 -1.655 1.00 95.31 88 ARG A C 1
ATOM 707 O O . ARG A 1 88 ? -10.506 -8.933 -2.082 1.00 95.31 88 ARG A O 1
ATOM 714 N N . VAL A 1 89 ? -9.833 -10.566 -0.696 1.00 95.25 89 VAL A N 1
ATOM 715 C CA . VAL A 1 89 ? -11.155 -10.768 -0.073 1.00 95.25 89 VAL A CA 1
ATOM 716 C C . VAL A 1 89 ? -11.649 -9.486 0.601 1.00 95.25 89 VAL A C 1
ATOM 718 O O . VAL A 1 89 ? -12.797 -9.095 0.402 1.00 95.25 89 VAL A O 1
ATOM 721 N N . ALA A 1 90 ? -10.783 -8.794 1.350 1.00 93.69 90 ALA A N 1
ATOM 722 C CA . ALA A 1 90 ? -11.140 -7.527 1.986 1.00 93.69 90 ALA A CA 1
ATOM 723 C C . ALA A 1 90 ? -11.528 -6.453 0.953 1.00 93.69 90 ALA A C 1
ATOM 725 O O . ALA A 1 90 ? -12.558 -5.798 1.100 1.00 93.69 90 ALA A O 1
ATOM 726 N N . ALA A 1 91 ? -10.746 -6.307 -0.120 1.00 93.25 91 ALA A N 1
ATOM 727 C CA . ALA A 1 91 ? -11.038 -5.361 -1.193 1.00 93.25 91 ALA A CA 1
ATOM 728 C C . ALA A 1 91 ? -12.337 -5.706 -1.947 1.00 93.25 91 ALA A C 1
ATOM 730 O 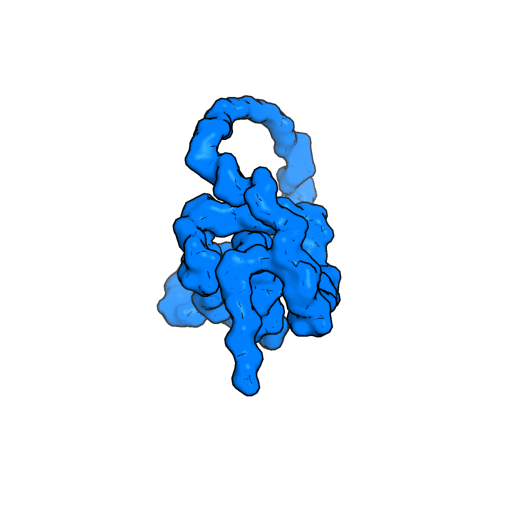O . ALA A 1 91 ? -13.106 -4.802 -2.275 1.00 93.25 91 ALA A O 1
ATOM 731 N N . GLY A 1 92 ? -12.605 -6.994 -2.187 1.00 91.38 92 GLY A N 1
ATOM 732 C CA . GLY A 1 92 ? -13.859 -7.474 -2.774 1.00 91.38 92 GLY A CA 1
ATOM 733 C C . GLY A 1 92 ? -15.063 -7.105 -1.912 1.00 91.38 92 GLY A C 1
ATOM 734 O O . GLY A 1 92 ? -15.979 -6.435 -2.385 1.00 91.38 92 GLY A O 1
ATOM 735 N N . TRP A 1 93 ? -14.996 -7.394 -0.610 1.00 89.50 93 TRP A N 1
ATOM 736 C CA . TRP 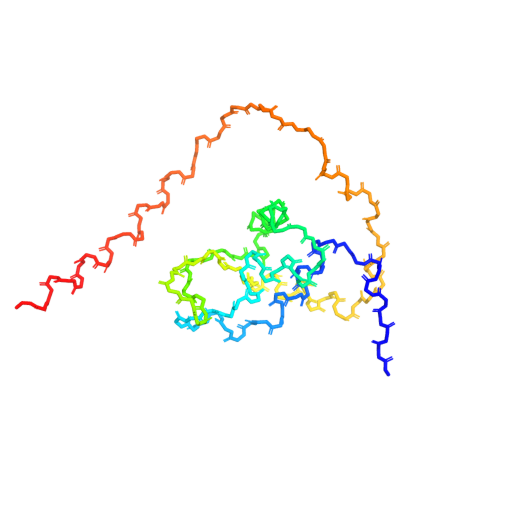A 1 93 ? -16.066 -7.049 0.328 1.00 89.50 93 TRP A CA 1
ATOM 737 C C . TRP A 1 93 ? -16.388 -5.547 0.334 1.00 89.50 93 TRP A C 1
ATOM 739 O O . TRP A 1 93 ? -17.556 -5.162 0.400 1.00 89.50 93 TRP A O 1
ATOM 749 N N . MET A 1 94 ? -15.371 -4.689 0.204 1.00 87.19 94 MET A N 1
ATOM 750 C CA . MET A 1 94 ? -15.543 -3.234 0.121 1.00 87.19 94 MET A CA 1
ATOM 751 C C . MET A 1 94 ? -16.181 -2.758 -1.188 1.00 87.19 94 MET A C 1
ATOM 753 O O . MET A 1 94 ? -16.858 -1.727 -1.174 1.00 87.19 94 MET A O 1
ATOM 757 N N . ARG A 1 95 ? -15.945 -3.455 -2.310 1.00 85.50 95 ARG A N 1
ATOM 758 C CA . ARG A 1 95 ? -16.603 -3.172 -3.598 1.00 85.50 95 ARG A CA 1
ATOM 759 C C . ARG A 1 95 ? -18.088 -3.526 -3.531 1.00 85.50 95 ARG A C 1
ATOM 761 O O . ARG A 1 95 ? -18.910 -2.747 -4.006 1.00 85.50 95 ARG A O 1
ATOM 768 N N . ASP A 1 96 ? -18.411 -4.635 -2.873 1.00 84.25 96 ASP A N 1
ATOM 769 C CA . ASP A 1 96 ? -19.781 -5.142 -2.757 1.00 84.25 96 ASP A CA 1
ATOM 770 C C . ASP A 1 96 ? -20.604 -4.389 -1.693 1.00 84.25 96 ASP A C 1
ATOM 772 O O . ASP A 1 96 ? -21.826 -4.291 -1.797 1.00 84.25 96 ASP A O 1
ATOM 776 N N . ASN A 1 97 ? -19.944 -3.805 -0.682 1.00 82.81 97 ASN A N 1
ATOM 777 C CA . ASN A 1 97 ? -20.588 -3.140 0.459 1.00 82.81 97 ASN A CA 1
ATOM 778 C C . ASN A 1 97 ? -20.164 -1.664 0.599 1.00 82.81 97 ASN A C 1
ATOM 780 O O . ASN A 1 97 ? -19.476 -1.300 1.563 1.00 82.81 97 ASN A O 1
ATOM 784 N N . PRO A 1 98 ? -20.624 -0.763 -0.291 1.00 67.88 98 PRO A N 1
ATOM 785 C CA . PRO A 1 98 ? -20.182 0.635 -0.321 1.00 67.88 98 PRO A CA 1
ATOM 786 C C . PRO A 1 98 ? -20.539 1.436 0.944 1.00 67.88 98 PRO A C 1
ATOM 788 O O . PRO A 1 98 ? -19.905 2.447 1.225 1.00 67.88 98 PRO A O 1
ATOM 791 N N . LYS A 1 99 ? -21.511 0.989 1.756 1.00 62.31 99 LYS A N 1
ATOM 792 C CA . LYS A 1 99 ? -21.904 1.668 3.009 1.00 62.31 99 LYS A CA 1
ATOM 793 C C . LYS A 1 99 ? -20.864 1.549 4.132 1.00 62.31 99 LYS A C 1
ATOM 795 O O . LYS A 1 99 ? -20.858 2.381 5.034 1.00 62.31 99 LYS A O 1
ATOM 800 N N . SER A 1 100 ? -19.967 0.560 4.069 1.00 57.66 100 SER A N 1
ATOM 801 C CA . SER A 1 100 ? -18.870 0.403 5.041 1.00 57.66 100 SER A CA 1
ATOM 802 C C . SER A 1 100 ? -17.772 1.464 4.882 1.00 57.66 100 SER A C 1
ATOM 804 O O . SER A 1 100 ? -17.000 1.717 5.801 1.00 57.66 100 SER A O 1
ATOM 806 N N . GLN A 1 101 ? -17.755 2.160 3.742 1.00 56.59 101 GLN A N 1
ATOM 807 C CA . GLN A 1 101 ? -16.757 3.163 3.368 1.00 56.59 101 GLN A CA 1
ATOM 808 C C . GLN A 1 101 ? -16.954 4.525 4.053 1.00 56.59 101 GLN A C 1
ATOM 810 O O . GLN A 1 101 ? -16.343 5.504 3.636 1.00 56.59 101 GLN A O 1
ATOM 815 N N . SER A 1 102 ? -17.840 4.620 5.052 1.00 53.34 102 SER A N 1
ATOM 816 C CA . SER A 1 102 ? -18.239 5.880 5.699 1.00 53.34 102 SER A CA 1
ATOM 817 C C . SER A 1 102 ? -17.798 6.009 7.164 1.00 53.34 102 SER A C 1
ATOM 819 O O . SER A 1 102 ? -18.015 7.064 7.763 1.00 53.34 102 SER A O 1
ATOM 821 N N . SER A 1 103 ? -17.203 4.982 7.776 1.00 51.12 103 SER A N 1
ATOM 822 C CA . SER A 1 103 ? -17.051 4.915 9.236 1.00 51.12 103 SER A CA 1
ATOM 823 C C . SER A 1 103 ? -15.600 4.814 9.713 1.00 51.12 103 SER A C 1
ATOM 825 O O . SER A 1 103 ? -15.256 3.856 10.396 1.00 51.12 103 SER A O 1
ATOM 827 N N . ASN A 1 104 ? -14.737 5.788 9.396 1.00 51.72 104 ASN A N 1
ATOM 828 C CA . ASN A 1 104 ? -13.594 6.086 10.274 1.00 51.72 104 ASN A CA 1
ATOM 829 C C . ASN A 1 104 ? -12.964 7.465 10.004 1.00 51.72 104 ASN A C 1
ATOM 831 O O . ASN A 1 104 ? -11.846 7.579 9.513 1.00 51.72 104 ASN A O 1
ATOM 835 N N . LYS A 1 105 ? -13.671 8.547 10.347 1.00 49.66 105 LYS A N 1
ATOM 836 C CA . LYS A 1 105 ? -13.147 9.927 10.262 1.00 49.66 105 LYS A CA 1
ATOM 837 C C . LYS A 1 105 ? -12.097 10.262 11.347 1.00 49.66 105 LYS A C 1
ATOM 839 O O . LYS A 1 105 ? -11.768 11.427 11.527 1.00 49.66 105 LYS A O 1
ATOM 844 N N . GLY A 1 106 ? -11.613 9.269 12.101 1.00 42.62 106 GLY A N 1
ATOM 845 C CA . GLY A 1 106 ? -10.921 9.478 13.377 1.00 42.62 106 GLY A CA 1
ATOM 846 C C . GLY A 1 106 ? -9.388 9.488 13.367 1.00 42.62 106 GLY A C 1
ATOM 847 O O . GLY A 1 106 ? -8.818 9.943 14.347 1.00 42.62 106 GLY A O 1
ATOM 848 N N . ASN A 1 107 ? -8.701 9.027 12.312 1.00 50.56 107 ASN A N 1
ATOM 849 C CA . ASN A 1 107 ? -7.251 8.741 12.389 1.00 50.56 107 ASN A CA 1
ATOM 850 C C . ASN A 1 107 ? -6.389 9.338 11.259 1.00 50.56 107 ASN A C 1
ATOM 852 O O . ASN A 1 107 ? -5.220 8.975 11.124 1.00 50.56 107 ASN A O 1
ATOM 856 N N . ASP A 1 108 ? -6.908 10.285 10.473 1.00 47.81 108 ASP A N 1
ATOM 857 C CA . ASP A 1 108 ? -6.137 10.929 9.392 1.00 47.81 108 ASP A CA 1
ATOM 858 C C . ASP A 1 108 ? -5.085 11.947 9.913 1.00 47.81 108 ASP A C 1
ATOM 860 O O . ASP A 1 108 ? -4.373 12.576 9.131 1.00 47.81 108 ASP A O 1
ATOM 864 N N . HIS A 1 109 ? -4.927 12.074 11.240 1.00 45.38 109 HIS A N 1
ATOM 865 C CA . HIS A 1 109 ? -3.990 12.978 11.925 1.00 45.38 109 HIS A CA 1
ATOM 866 C C . HIS A 1 109 ? -2.626 12.363 12.295 1.00 45.38 109 HIS A C 1
ATOM 868 O O . HIS A 1 109 ? -1.963 12.834 13.216 1.00 45.38 109 HIS A O 1
ATOM 874 N N . TYR A 1 110 ? -2.126 11.362 11.573 1.00 44.34 110 TYR A N 1
ATOM 875 C CA . TYR A 1 110 ? -0.730 10.935 11.750 1.00 44.34 110 TYR A CA 1
ATOM 876 C C . TYR A 1 110 ? 0.219 11.770 10.882 1.00 44.34 110 TYR A C 1
ATOM 878 O O . TYR A 1 110 ? 0.734 11.315 9.859 1.00 44.34 110 TYR A O 1
ATOM 886 N N . GLY A 1 111 ? 0.414 13.022 11.296 1.00 41.31 111 GLY A N 1
ATOM 887 C CA . GLY A 1 111 ? 1.226 14.006 10.589 1.00 41.31 111 GLY A CA 1
ATOM 888 C C . GLY A 1 111 ? 1.677 15.178 11.456 1.00 41.31 111 GLY A C 1
ATOM 889 O O . GLY A 1 111 ? 1.641 16.305 10.983 1.00 41.31 111 GLY A O 1
ATOM 890 N N . SER A 1 112 ? 2.088 14.941 12.704 1.00 37.84 112 SER A N 1
ATOM 891 C CA . SER A 1 112 ? 3.015 15.823 13.429 1.00 37.84 112 SER A CA 1
ATOM 892 C C . SER A 1 112 ? 3.617 15.076 14.622 1.00 37.84 112 SER A C 1
ATOM 894 O O . SER A 1 112 ? 2.873 14.530 15.422 1.00 37.84 112 SER A O 1
ATOM 896 N N . ALA A 1 113 ? 4.951 15.067 14.704 1.00 36.75 113 ALA A N 1
ATOM 897 C CA . ALA A 1 113 ? 5.788 14.612 15.820 1.00 36.75 113 ALA A CA 1
ATOM 898 C C . ALA A 1 11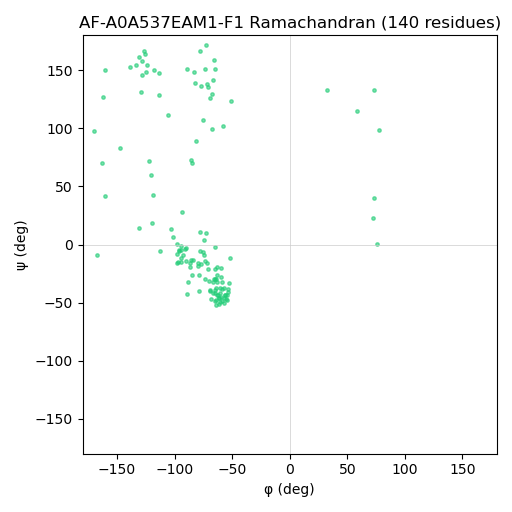3 ? 5.646 13.146 16.289 1.00 36.75 113 ALA A C 1
ATOM 900 O O . ALA A 1 113 ? 4.637 12.752 16.840 1.00 36.75 113 ALA A O 1
ATOM 901 N N . HIS A 1 114 ? 6.715 12.358 16.129 1.00 31.11 114 HIS A N 1
ATOM 902 C CA . HIS A 1 114 ? 7.412 11.679 17.236 1.00 31.11 114 HIS A CA 1
ATOM 903 C C . HIS A 1 114 ?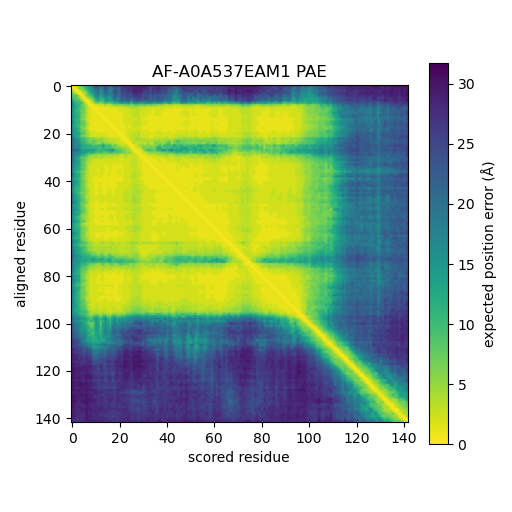 8.720 11.077 16.697 1.00 31.11 114 HIS A C 1
ATOM 905 O O . HIS A 1 114 ? 8.756 10.007 16.091 1.00 31.11 114 HIS A O 1
ATOM 911 N N . ALA A 1 115 ? 9.810 11.819 16.899 1.00 39.09 115 ALA A N 1
ATOM 912 C CA . ALA A 1 115 ? 11.141 11.242 16.999 1.00 39.09 115 ALA A CA 1
ATOM 913 C C . ALA A 1 115 ? 11.281 10.532 18.360 1.00 39.09 115 ALA A C 1
ATOM 915 O O . ALA A 1 115 ? 10.695 10.986 19.343 1.00 39.09 115 ALA A O 1
ATOM 916 N N . THR A 1 116 ? 12.130 9.493 18.400 1.00 41.88 116 THR A N 1
ATOM 917 C CA . THR A 1 116 ? 12.544 8.654 19.557 1.00 41.88 116 THR A CA 1
ATOM 918 C C . THR A 1 116 ? 11.453 7.675 20.043 1.00 41.88 116 THR A C 1
ATOM 920 O O . THR A 1 116 ? 10.297 8.045 20.146 1.00 41.88 116 THR A O 1
ATOM 923 N N . ASN A 1 117 ? 11.691 6.380 20.295 1.00 35.00 117 ASN A N 1
ATOM 924 C CA . ASN A 1 117 ? 12.862 5.739 20.887 1.00 35.00 117 ASN A CA 1
ATOM 925 C C . ASN A 1 117 ? 12.927 4.217 20.566 1.00 35.00 117 ASN A C 1
ATOM 927 O O . ASN A 1 117 ? 11.903 3.564 20.412 1.00 35.00 117 ASN A O 1
ATOM 931 N N . ALA A 1 118 ? 14.157 3.698 20.494 1.00 37.75 118 ALA A N 1
ATOM 932 C CA . ALA A 1 118 ? 14.668 2.372 20.881 1.00 37.75 118 ALA A CA 1
ATOM 933 C C . ALA A 1 118 ? 13.815 1.064 20.802 1.00 37.75 118 ALA A C 1
ATOM 935 O O . ALA A 1 118 ? 12.774 0.920 21.428 1.00 37.75 118 ALA A O 1
ATOM 936 N N . LYS A 1 119 ? 14.467 0.029 20.228 1.00 42.94 119 LYS A N 1
ATOM 937 C CA . LYS A 1 119 ? 14.300 -1.436 20.428 1.00 42.94 119 LYS A CA 1
ATOM 938 C C . LYS A 1 119 ? 13.108 -2.138 19.755 1.00 42.94 119 LYS A C 1
ATOM 940 O O . LYS A 1 119 ? 12.046 -2.309 20.334 1.00 42.94 119 LYS A O 1
ATOM 945 N N . THR A 1 120 ? 13.371 -2.770 18.607 1.00 37.59 120 THR A N 1
ATOM 946 C CA . THR A 1 120 ? 12.869 -4.132 18.323 1.00 37.59 120 THR A CA 1
ATOM 947 C C . THR A 1 120 ? 13.890 -4.876 17.459 1.00 37.59 120 THR A C 1
ATOM 949 O O . THR A 1 120 ? 13.826 -4.941 16.233 1.00 37.59 120 THR A O 1
ATOM 952 N N . THR A 1 121 ? 14.884 -5.421 18.149 1.00 44.19 121 THR A N 1
ATOM 953 C CA . THR A 1 121 ? 15.756 -6.500 17.693 1.00 44.19 121 THR A CA 1
ATOM 954 C C . THR A 1 121 ? 14.912 -7.771 17.572 1.00 44.19 121 THR A C 1
ATOM 956 O O . THR A 1 121 ? 14.640 -8.380 18.595 1.00 44.19 121 THR A O 1
ATOM 959 N N . ALA A 1 122 ? 14.455 -8.161 16.373 1.00 38.78 122 ALA A N 1
ATOM 960 C CA . ALA A 1 122 ? 13.891 -9.512 16.150 1.00 38.78 122 ALA A CA 1
ATOM 961 C C . ALA A 1 122 ? 13.670 -9.941 14.681 1.00 38.78 122 ALA A C 1
ATOM 963 O O . ALA A 1 122 ? 13.383 -11.109 14.441 1.00 38.78 122 ALA A O 1
ATOM 964 N N . ILE A 1 123 ? 13.809 -9.071 13.670 1.00 40.25 123 ILE A N 1
ATOM 965 C CA . ILE A 1 123 ? 13.499 -9.439 12.260 1.00 40.25 123 ILE A CA 1
ATOM 966 C C . ILE A 1 123 ? 14.779 -9.700 11.433 1.00 40.25 123 ILE A C 1
ATOM 968 O O . ILE A 1 123 ? 14.755 -9.836 10.214 1.00 40.25 123 ILE A O 1
ATOM 972 N N . SER A 1 124 ? 15.933 -9.836 12.096 1.00 39.62 124 SER A N 1
ATOM 973 C CA . SER A 1 124 ? 17.212 -10.141 11.431 1.00 39.62 124 SER A CA 1
ATOM 974 C C . SER A 1 124 ? 17.356 -11.625 11.030 1.00 39.62 124 SER A C 1
ATOM 976 O O . SER A 1 124 ? 18.146 -11.963 10.155 1.00 39.62 124 SER A O 1
ATOM 978 N N . ALA A 1 125 ? 16.546 -12.535 11.587 1.00 40.69 125 ALA A N 1
ATOM 979 C CA . ALA A 1 125 ? 16.764 -13.981 11.435 1.00 40.69 125 ALA A CA 1
ATOM 980 C C . ALA A 1 125 ? 16.135 -14.632 10.179 1.00 40.69 125 ALA A C 1
ATOM 982 O O . ALA A 1 125 ? 16.517 -15.741 9.808 1.00 40.69 125 ALA A O 1
ATOM 983 N N . LYS A 1 126 ? 15.192 -13.978 9.477 1.00 35.00 126 LYS A N 1
ATOM 984 C CA . LYS A 1 126 ? 14.572 -14.546 8.252 1.00 35.00 126 LYS A CA 1
ATOM 985 C C . LYS A 1 126 ? 15.234 -14.108 6.939 1.00 35.00 126 LYS A C 1
ATOM 987 O O . LYS A 1 126 ? 14.990 -14.729 5.909 1.00 35.00 126 LYS A O 1
ATOM 992 N N . LYS A 1 127 ? 16.126 -13.109 6.972 1.00 37.53 127 LYS A N 1
ATOM 993 C CA . LYS A 1 127 ? 16.815 -12.562 5.785 1.00 37.53 127 LYS A CA 1
ATOM 994 C C . LYS A 1 127 ? 17.984 -13.429 5.278 1.00 37.53 127 LYS A C 1
ATOM 996 O O . LYS A 1 127 ? 18.536 -13.150 4.222 1.00 37.53 127 LYS A O 1
ATOM 1001 N N . ILE A 1 128 ? 18.332 -14.502 5.991 1.00 37.94 128 ILE A N 1
ATOM 1002 C CA . ILE A 1 128 ? 19.482 -15.371 5.675 1.00 37.94 128 ILE A CA 1
ATOM 1003 C C . ILE A 1 128 ? 19.128 -16.465 4.644 1.00 37.94 128 ILE A C 1
ATOM 1005 O O . ILE A 1 128 ? 20.011 -17.065 4.046 1.00 37.94 128 ILE A O 1
ATOM 1009 N N . ARG A 1 129 ? 17.839 -16.707 4.356 1.00 38.69 129 ARG A N 1
ATOM 1010 C CA . ARG A 1 129 ? 17.417 -17.803 3.456 1.00 38.69 129 ARG A CA 1
ATOM 1011 C C . ARG A 1 129 ? 17.163 -17.415 1.995 1.00 38.69 129 ARG A C 1
ATOM 1013 O O . ARG A 1 129 ? 16.942 -18.303 1.181 1.00 38.69 129 ARG A O 1
ATOM 1020 N N . TYR A 1 130 ? 17.219 -16.129 1.643 1.00 36.53 130 TYR A N 1
ATOM 1021 C CA . TYR A 1 130 ? 16.980 -15.674 0.261 1.00 36.53 130 TYR A CA 1
ATOM 1022 C C . TYR A 1 130 ? 18.258 -15.433 -0.559 1.00 36.53 130 TYR A C 1
ATOM 1024 O O . TYR A 1 130 ? 18.179 -15.244 -1.770 1.00 36.53 130 TYR A O 1
ATOM 1032 N N . THR A 1 131 ? 19.441 -15.476 0.060 1.00 39.34 131 THR A N 1
ATOM 1033 C CA . THR A 1 131 ? 20.728 -15.256 -0.626 1.00 39.34 131 THR A CA 1
ATOM 1034 C C . THR A 1 131 ? 21.415 -16.545 -1.086 1.00 39.34 131 THR A C 1
ATOM 1036 O O . THR A 1 131 ? 22.296 -16.481 -1.938 1.00 39.34 131 THR A O 1
ATOM 1039 N N . SER A 1 132 ? 21.003 -17.720 -0.604 1.00 42.53 132 SER A N 1
ATOM 1040 C CA . SER A 1 132 ? 21.728 -18.979 -0.832 1.00 42.53 132 SER A CA 1
ATOM 1041 C C . SER A 1 132 ? 21.401 -19.704 -2.147 1.00 42.53 132 SER A C 1
ATOM 1043 O O . SER A 1 132 ? 22.282 -20.356 -2.691 1.00 42.53 132 SER A O 1
ATOM 1045 N N . ARG A 1 133 ? 20.213 -19.534 -2.751 1.00 46.72 133 ARG A N 1
ATOM 1046 C CA . ARG A 1 133 ? 19.886 -20.208 -4.036 1.00 46.72 133 ARG A CA 1
ATOM 1047 C C . ARG A 1 133 ? 20.370 -19.491 -5.299 1.00 46.72 133 ARG A C 1
ATOM 1049 O O . ARG A 1 133 ? 20.369 -20.083 -6.376 1.00 46.72 133 ARG A O 1
ATOM 1056 N N . ARG A 1 134 ? 20.786 -18.223 -5.199 1.00 42.62 134 ARG A N 1
ATOM 1057 C CA . ARG A 1 134 ? 21.339 -17.471 -6.343 1.00 42.62 134 ARG A CA 1
ATOM 1058 C C . ARG A 1 134 ? 22.850 -17.690 -6.509 1.00 42.62 134 ARG A C 1
ATOM 1060 O O . ARG A 1 134 ? 23.357 -17.494 -7.607 1.00 42.62 134 ARG A O 1
ATOM 1067 N N . ALA A 1 135 ? 23.539 -18.145 -5.459 1.00 46.84 135 ALA A N 1
ATOM 1068 C CA . ALA A 1 135 ? 24.946 -18.537 -5.526 1.00 46.84 135 ALA A CA 1
ATOM 1069 C C . ALA A 1 135 ? 25.133 -19.940 -6.141 1.00 46.84 135 ALA A C 1
ATOM 1071 O O . ALA A 1 135 ? 26.005 -20.112 -6.985 1.00 46.84 135 ALA A O 1
ATOM 1072 N N . GLU A 1 136 ? 24.266 -20.908 -5.822 1.00 45.69 136 GLU A N 1
ATOM 1073 C CA . GLU A 1 136 ? 24.381 -22.297 -6.317 1.00 45.69 136 GLU A CA 1
ATOM 1074 C C . GLU A 1 136 ? 24.188 -22.458 -7.835 1.00 45.69 136 GLU A C 1
ATOM 1076 O O . GLU A 1 136 ? 24.786 -23.339 -8.447 1.00 45.69 136 GLU A O 1
ATOM 1081 N N . ARG A 1 137 ? 23.390 -21.599 -8.483 1.00 44.19 137 ARG A N 1
ATOM 1082 C CA . ARG A 1 137 ? 23.199 -21.656 -9.946 1.00 44.19 137 ARG A CA 1
ATOM 1083 C C . ARG A 1 137 ? 24.334 -21.021 -10.751 1.00 44.19 137 ARG A C 1
ATOM 1085 O O . ARG A 1 137 ? 24.456 -21.319 -11.933 1.00 44.19 137 ARG A O 1
ATOM 1092 N N . ALA A 1 138 ? 25.155 -20.170 -10.135 1.00 48.19 138 ALA A N 1
ATOM 1093 C CA . ALA A 1 138 ? 26.278 -19.524 -10.815 1.00 48.19 138 ALA A CA 1
ATOM 1094 C C . ALA A 1 138 ? 27.511 -20.442 -10.937 1.00 48.19 138 ALA A C 1
ATOM 1096 O O . ALA A 1 138 ? 28.397 -20.167 -11.740 1.00 48.19 138 ALA A O 1
ATOM 1097 N N . SER A 1 139 ? 27.562 -21.540 -10.178 1.00 51.00 139 SER A N 1
ATOM 1098 C CA . SER A 1 139 ? 28.670 -22.504 -10.172 1.00 51.00 139 SER A CA 1
ATOM 1099 C C . SER A 1 139 ? 28.464 -23.732 -11.069 1.00 51.00 139 SER A C 1
ATOM 1101 O O . SER A 1 139 ? 29.386 -24.525 -11.198 1.00 51.00 139 SER A O 1
ATOM 1103 N N . ILE A 1 140 ? 27.295 -23.897 -11.702 1.00 53.44 140 ILE A N 1
ATOM 1104 C CA . ILE A 1 140 ? 26.965 -25.069 -12.551 1.00 53.44 140 ILE A CA 1
ATOM 1105 C C . ILE A 1 140 ? 27.103 -24.750 -14.061 1.00 53.44 140 ILE A C 1
ATOM 1107 O O . ILE A 1 140 ? 26.790 -25.568 -14.915 1.00 53.44 140 ILE A O 1
ATOM 1111 N N . LEU A 1 141 ? 27.612 -23.566 -14.421 1.00 50.56 141 LEU A N 1
ATOM 1112 C CA . LEU A 1 141 ? 27.866 -23.162 -15.815 1.00 50.56 141 LEU A CA 1
ATOM 1113 C C . LEU A 1 141 ? 29.354 -22.865 -16.086 1.00 50.56 141 LEU A C 1
ATOM 1115 O O . LEU A 1 141 ? 29.680 -21.884 -16.753 1.00 50.56 141 LEU A O 1
ATOM 1119 N N . ARG A 1 142 ? 30.259 -23.699 -15.565 1.00 47.12 142 ARG A N 1
ATOM 1120 C CA . ARG A 1 142 ? 31.651 -23.770 -16.033 1.00 47.12 142 ARG A CA 1
ATOM 1121 C C . ARG A 1 142 ? 31.931 -25.126 -16.646 1.00 47.12 142 ARG A C 1
ATOM 1123 O O . ARG A 1 142 ? 31.492 -26.120 -16.032 1.00 47.12 142 ARG A O 1
#

pLDDT: mean 74.4, std 23.7, range [30.66, 97.56]

Secondary structure (DSSP, 8-state):
-----GGG--HHHHHHHHHTT-GGGTTSSEE-GGGBHHHHHHHHTS-GGGHHHHHHHHHHTTSEEEEEEEETT-SSEEEEEEE-HHHHHHHHHHHH-GGGGG--TT-TT--S----------SSSSTTSSSHHHHHTTSS--